Protein AF-A0A835LK70-F1 (afdb_monomer)

Secondary structure (DSSP, 8-state):
-------------------------SHHHHHHHHHHHHHTSSSPPP------STTTSEEE-TTS-EEES---EEE-TTS-EEE----SSSS-TTHHHHHHHHHHGGG-GGGTT-----EETTTTEE--------HHHHHHHHHHTTS---

Organism: NCBI:txid261450

Sequence (150 aa):
CISLVALKIRTSPENDDISSGKHSGHSFPLCSKLLQALKNRRERFHIQTLFVDLGHNTGIDSDGYSYPIIHGLVKTCTRTISPTNFDRTSRCPNEIVKRIRVTVSSGDSTWNGKLLKTYDTKNDQFQIAARSWTSRWKYIVFSLQQLSDS

Structure (mmCIF, N/CA/C/O backbone):
data_AF-A0A835LK70-F1
#
_entry.id   AF-A0A835LK70-F1
#
loop_
_atom_site.group_PDB
_atom_site.id
_atom_site.type_symbol
_atom_site.label_atom_id
_atom_site.label_alt_id
_atom_site.label_comp_id
_atom_site.label_asym_id
_atom_site.label_entity_id
_atom_site.label_seq_id
_atom_site.pdbx_PDB_ins_code
_atom_site.Cartn_x
_atom_site.Cartn_y
_atom_site.Cartn_z
_atom_site.occupancy
_atom_site.B_iso_or_equiv
_atom_site.auth_seq_id
_atom_site.auth_comp_id
_atom_site.auth_asym_id
_atom_site.auth_atom_id
_atom_site.pdbx_PDB_model_num
ATOM 1 N N . CYS A 1 1 ? -13.648 -10.964 8.046 1.00 24.94 1 CYS A N 1
ATOM 2 C CA . CYS A 1 1 ? -12.373 -11.713 8.048 1.00 24.94 1 CYS A CA 1
ATOM 3 C C . CYS A 1 1 ? -11.263 -10.845 7.471 1.00 24.94 1 CYS A C 1
ATOM 5 O O . CYS A 1 1 ? -11.213 -10.670 6.263 1.00 24.94 1 CYS A O 1
ATOM 7 N N . ILE A 1 2 ? -10.416 -10.256 8.318 1.00 23.61 2 ILE A N 1
ATOM 8 C CA . ILE A 1 2 ? -9.232 -9.515 7.867 1.00 23.61 2 ILE A CA 1
ATOM 9 C C . ILE A 1 2 ? -8.067 -10.495 7.964 1.00 23.61 2 ILE A C 1
ATOM 11 O O . ILE A 1 2 ? -7.636 -10.840 9.058 1.00 23.61 2 ILE A O 1
ATOM 15 N N . SER A 1 3 ? -7.607 -10.997 6.824 1.00 25.22 3 SER A N 1
ATOM 16 C CA . SER A 1 3 ? -6.372 -11.773 6.738 1.00 25.22 3 SER A CA 1
ATOM 17 C C . SER A 1 3 ? -5.454 -11.011 5.803 1.00 25.22 3 SER A C 1
ATOM 19 O O . SER A 1 3 ? -5.606 -11.095 4.588 1.00 25.22 3 SER A O 1
ATOM 21 N N . LEU A 1 4 ? -4.555 -10.220 6.380 1.00 30.14 4 LEU A N 1
ATOM 22 C CA . LEU A 1 4 ? -3.489 -9.553 5.650 1.00 30.14 4 LEU A CA 1
ATOM 23 C C . LEU A 1 4 ? -2.162 -9.887 6.323 1.00 30.14 4 LEU A C 1
ATOM 25 O O . LEU A 1 4 ? -2.073 -9.939 7.547 1.00 30.14 4 LEU A O 1
ATOM 29 N N . VAL A 1 5 ? -1.168 -10.065 5.458 1.00 30.20 5 VAL A N 1
ATOM 30 C CA . VAL A 1 5 ? 0.227 -10.446 5.686 1.00 30.20 5 VAL A CA 1
ATOM 31 C C . VAL A 1 5 ? 0.459 -11.945 5.855 1.00 30.20 5 VAL A C 1
ATOM 33 O O . VAL A 1 5 ? 0.190 -12.561 6.883 1.00 30.20 5 VAL A O 1
ATOM 36 N N . ALA A 1 6 ? 1.041 -12.507 4.802 1.00 34.47 6 ALA A N 1
ATOM 37 C CA . ALA A 1 6 ? 1.786 -13.739 4.861 1.00 34.47 6 ALA A CA 1
ATOM 38 C C . ALA A 1 6 ? 3.303 -13.397 4.735 1.00 34.47 6 ALA A C 1
ATOM 40 O O . ALA A 1 6 ? 3.687 -12.490 4.002 1.00 34.47 6 ALA A O 1
ATOM 41 N N . LEU A 1 7 ? 4.113 -14.110 5.516 1.00 32.59 7 LEU A N 1
ATOM 42 C CA . LEU A 1 7 ? 5.549 -14.154 5.839 1.00 32.59 7 LEU A CA 1
ATOM 43 C C . LEU A 1 7 ? 6.014 -15.576 6.333 1.00 32.59 7 LEU A C 1
ATOM 45 O O . LEU A 1 7 ? 6.043 -15.804 7.531 1.00 32.59 7 LEU A O 1
ATOM 49 N N . LYS A 1 8 ? 6.391 -16.572 5.510 1.00 35.59 8 LYS A N 1
ATOM 50 C CA . LYS A 1 8 ? 6.968 -17.864 5.985 1.00 35.59 8 LYS A CA 1
ATOM 51 C C . LYS A 1 8 ? 8.508 -17.899 5.927 1.00 35.59 8 LYS A C 1
ATOM 53 O O . LYS A 1 8 ? 9.063 -17.585 4.885 1.00 35.59 8 LYS A O 1
ATOM 58 N N . ILE A 1 9 ? 9.164 -18.361 7.002 1.00 30.62 9 ILE A N 1
ATOM 59 C CA . ILE A 1 9 ? 10.628 -18.558 7.134 1.00 30.62 9 ILE A CA 1
ATOM 60 C C . ILE A 1 9 ? 10.979 -20.057 7.107 1.00 30.62 9 ILE A C 1
ATOM 62 O O . ILE A 1 9 ? 10.267 -20.870 7.705 1.00 30.62 9 ILE A O 1
ATOM 66 N N . ARG A 1 10 ? 12.113 -20.410 6.485 1.00 27.58 10 ARG A N 1
ATOM 67 C CA . ARG A 1 10 ? 12.883 -21.636 6.759 1.00 27.58 10 ARG A CA 1
ATOM 68 C C . ARG A 1 10 ? 14.332 -21.237 7.048 1.00 27.58 10 ARG A C 1
ATOM 70 O O . ARG A 1 10 ? 14.930 -20.524 6.257 1.00 27.58 10 ARG A O 1
ATOM 77 N N . THR A 1 11 ? 14.865 -21.681 8.179 1.00 38.25 11 THR A N 1
ATOM 78 C CA . THR A 1 11 ? 16.272 -21.520 8.567 1.00 38.25 11 THR A CA 1
ATOM 79 C C . THR A 1 11 ? 17.081 -22.759 8.183 1.00 38.25 11 THR A C 1
ATOM 81 O O . THR A 1 11 ? 16.675 -23.874 8.515 1.00 38.25 11 THR A O 1
ATOM 84 N N . SER A 1 12 ? 18.240 -22.566 7.555 1.00 25.84 12 SER A N 1
ATOM 85 C CA . SER A 1 12 ? 19.416 -23.451 7.638 1.00 25.84 12 SER A CA 1
ATOM 86 C C . SER A 1 12 ? 20.668 -22.701 7.165 1.00 25.84 12 SER A C 1
ATOM 88 O O . SER A 1 12 ? 20.505 -21.660 6.531 1.00 25.84 12 SER A O 1
ATOM 90 N N . PRO A 1 13 ? 21.875 -23.126 7.576 1.00 47.34 13 PRO A N 1
ATOM 91 C CA . PRO A 1 13 ? 22.824 -22.214 8.186 1.00 47.34 13 PRO A CA 1
ATOM 92 C C . PRO A 1 13 ? 23.976 -21.799 7.269 1.00 47.34 13 PRO A C 1
ATOM 94 O O . PRO A 1 13 ? 24.321 -22.491 6.319 1.00 47.34 13 PRO A O 1
ATOM 97 N N . GLU A 1 14 ? 24.589 -20.707 7.722 1.00 36.66 14 GLU A N 1
ATOM 98 C CA . GLU A 1 14 ? 25.998 -20.336 7.594 1.00 36.66 14 GLU A CA 1
ATOM 99 C C . GLU A 1 14 ? 26.507 -19.573 6.362 1.00 36.66 14 GLU A C 1
ATOM 101 O O . GLU A 1 14 ? 26.457 -20.027 5.226 1.00 36.66 14 GLU A O 1
ATOM 106 N N . ASN A 1 15 ? 27.125 -18.444 6.737 1.00 36.50 15 ASN A N 1
ATOM 107 C CA . ASN A 1 15 ? 28.257 -17.749 6.137 1.00 36.50 15 ASN A CA 1
A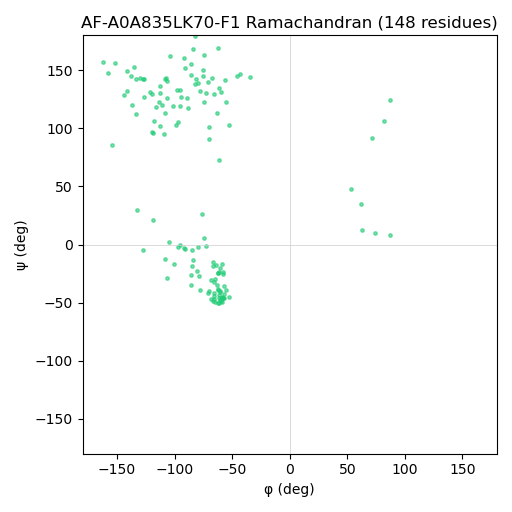TOM 108 C C . ASN A 1 15 ? 28.014 -17.033 4.813 1.00 36.50 15 ASN A C 1
ATOM 110 O O . ASN A 1 15 ? 28.294 -17.574 3.757 1.00 36.50 15 ASN A O 1
ATOM 114 N N . ASP A 1 16 ? 27.649 -15.754 4.925 1.00 31.97 16 ASP A N 1
ATOM 115 C CA . ASP A 1 16 ? 28.230 -14.739 4.053 1.00 31.97 16 ASP A CA 1
ATOM 116 C C . ASP A 1 16 ? 28.571 -13.485 4.862 1.00 31.97 16 ASP A C 1
ATOM 118 O O . ASP A 1 16 ? 27.745 -12.866 5.539 1.00 31.97 16 ASP A O 1
ATOM 122 N N . ASP A 1 17 ? 29.860 -13.187 4.812 1.00 43.06 17 ASP A N 1
ATOM 123 C CA . ASP A 1 17 ? 30.551 -12.017 5.316 1.00 43.06 17 ASP A CA 1
ATOM 124 C C . ASP A 1 17 ? 30.032 -10.786 4.553 1.00 43.06 17 ASP A C 1
ATOM 126 O O . ASP A 1 17 ? 30.216 -10.680 3.340 1.00 43.06 17 ASP A O 1
ATOM 130 N N . ILE A 1 18 ? 29.323 -9.862 5.214 1.00 35.50 18 ILE A N 1
ATOM 131 C CA . ILE A 1 18 ? 28.817 -8.652 4.548 1.00 35.50 18 ILE A CA 1
ATOM 132 C C . ILE A 1 18 ? 29.410 -7.418 5.207 1.00 35.50 18 ILE A C 1
ATOM 134 O O . ILE A 1 18 ? 28.934 -6.887 6.213 1.00 35.50 18 ILE A O 1
ATOM 138 N N . SER A 1 19 ? 30.480 -6.978 4.547 1.00 31.69 19 SER A N 1
ATOM 139 C CA . SER A 1 19 ? 31.015 -5.626 4.550 1.00 31.69 19 SER A CA 1
ATOM 140 C C . SER A 1 19 ? 29.926 -4.552 4.651 1.00 31.69 19 SER A C 1
ATOM 142 O O . SER A 1 19 ? 28.829 -4.657 4.103 1.00 31.69 19 SER A O 1
ATOM 144 N N . SER A 1 20 ? 30.262 -3.483 5.361 1.00 35.47 20 SER A N 1
ATOM 145 C CA . SER A 1 20 ? 29.459 -2.292 5.622 1.00 35.47 20 SER A CA 1
ATOM 146 C C . SER A 1 20 ? 29.085 -1.514 4.346 1.00 35.47 20 SER A C 1
ATOM 148 O O . SER A 1 20 ? 29.570 -0.414 4.091 1.00 35.47 20 SER A O 1
ATOM 150 N N . GLY A 1 21 ? 28.169 -2.055 3.543 1.00 30.48 21 GLY A N 1
ATOM 151 C CA . GLY A 1 21 ? 27.524 -1.371 2.425 1.00 30.48 21 GLY A CA 1
ATOM 152 C C . GLY A 1 21 ? 26.194 -0.752 2.855 1.00 30.48 21 GLY A C 1
ATOM 153 O O . GLY A 1 21 ? 25.330 -1.426 3.409 1.00 30.48 21 GLY A O 1
ATOM 154 N N . LYS A 1 22 ? 25.997 0.548 2.613 1.00 40.81 22 LYS A N 1
ATOM 155 C CA . LYS A 1 22 ? 24.719 1.251 2.825 1.00 40.81 22 LYS A CA 1
ATOM 156 C C . LYS A 1 22 ? 23.573 0.524 2.098 1.00 40.81 22 LYS A C 1
ATOM 158 O O . LYS A 1 22 ? 23.403 0.697 0.897 1.00 40.81 22 LYS A O 1
ATOM 163 N N . HIS A 1 23 ? 22.741 -0.223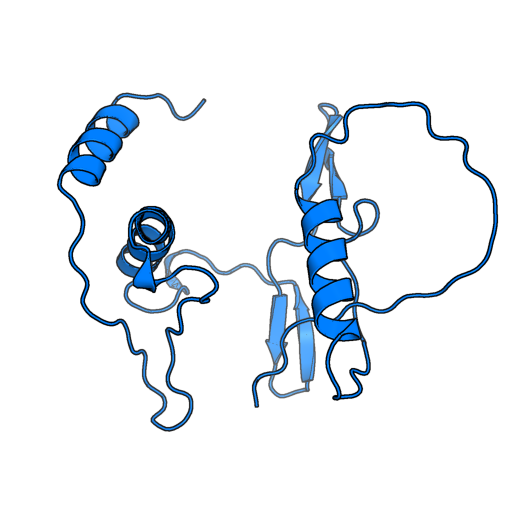 2.822 1.00 41.75 23 HIS A N 1
ATOM 164 C CA . HIS A 1 23 ? 21.487 -0.764 2.290 1.00 41.75 23 HIS A CA 1
ATOM 165 C C . HIS A 1 23 ? 20.482 0.383 2.066 1.00 41.75 23 HIS A C 1
ATOM 167 O O . HIS A 1 23 ? 19.716 0.738 2.960 1.00 41.75 23 HIS A O 1
ATOM 173 N N . SER A 1 24 ? 20.470 0.979 0.873 1.00 57.97 24 SER A N 1
ATOM 174 C CA . SER A 1 24 ? 19.558 2.061 0.457 1.00 57.97 24 SER A CA 1
ATOM 175 C C . SER A 1 24 ? 18.126 1.591 0.129 1.00 57.97 24 SER A C 1
ATOM 177 O O . SER A 1 24 ? 17.419 2.229 -0.646 1.00 57.97 24 SER A O 1
ATOM 179 N N . GLY A 1 25 ? 17.665 0.478 0.714 1.00 68.00 25 GLY A N 1
ATOM 180 C CA . GLY A 1 25 ? 16.362 -0.128 0.419 1.00 68.00 25 GLY A CA 1
ATOM 181 C C . GLY A 1 25 ? 15.380 -0.062 1.591 1.00 68.00 25 GLY A C 1
ATOM 182 O O . GLY A 1 25 ? 15.723 -0.385 2.726 1.00 68.00 25 GLY A O 1
ATOM 183 N N . HIS A 1 26 ? 14.119 0.291 1.324 1.00 78.88 26 HIS A N 1
ATOM 184 C CA . HIS A 1 26 ? 13.059 0.312 2.344 1.00 78.88 26 HIS A CA 1
ATOM 185 C C . HIS A 1 26 ? 12.372 -1.050 2.561 1.00 78.88 26 HIS A C 1
ATOM 187 O O . HIS A 1 26 ? 11.757 -1.259 3.610 1.00 78.88 26 HIS A O 1
ATOM 193 N N . SER A 1 27 ? 12.497 -1.987 1.612 1.00 79.25 27 SER A N 1
ATOM 194 C CA . SER A 1 27 ? 11.788 -3.277 1.625 1.00 79.25 27 SER A CA 1
ATOM 195 C C . SER A 1 27 ? 12.203 -4.180 2.790 1.00 79.25 27 SER A C 1
ATOM 197 O O . SER A 1 27 ? 11.343 -4.655 3.533 1.00 79.25 27 SER A O 1
ATOM 199 N N . PHE A 1 28 ? 13.508 -4.373 3.010 1.00 81.62 28 PHE A N 1
ATOM 200 C CA . PHE A 1 28 ? 14.010 -5.228 4.092 1.00 81.62 28 PHE A CA 1
ATOM 201 C C . PHE A 1 28 ? 13.704 -4.662 5.494 1.00 81.62 28 PHE A C 1
ATOM 203 O O . PHE A 1 28 ? 13.116 -5.387 6.303 1.00 81.62 28 PHE A O 1
ATOM 210 N N . PRO A 1 29 ? 13.970 -3.369 5.797 1.00 84.56 29 PRO A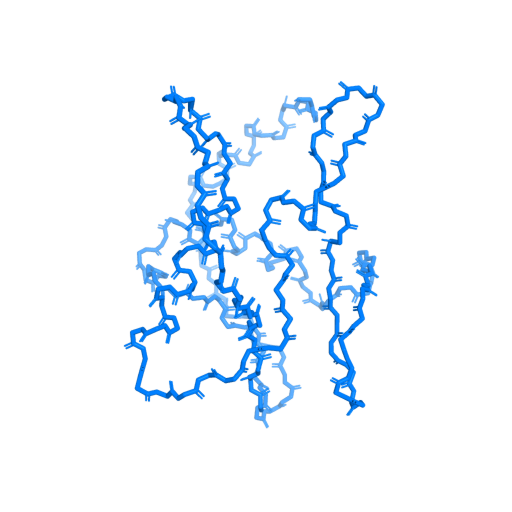 N 1
ATOM 211 C CA . PRO A 1 29 ? 13.567 -2.773 7.073 1.00 84.56 29 PRO A CA 1
ATOM 212 C C . PRO A 1 29 ? 12.058 -2.862 7.338 1.00 84.56 29 PRO A C 1
ATOM 214 O O . PRO A 1 29 ? 11.644 -3.057 8.482 1.00 84.56 29 PRO A O 1
ATOM 217 N N . LEU A 1 30 ? 11.224 -2.736 6.299 1.00 83.56 30 LEU A N 1
ATOM 218 C CA . LEU A 1 30 ? 9.775 -2.890 6.420 1.00 83.56 30 LEU A CA 1
ATOM 219 C C . LEU A 1 30 ? 9.381 -4.344 6.721 1.00 83.56 30 LEU A C 1
ATOM 221 O O . LEU A 1 30 ? 8.601 -4.580 7.643 1.00 83.56 30 LEU A O 1
ATOM 225 N N . CYS A 1 31 ? 9.945 -5.311 5.991 1.00 83.00 31 CYS A N 1
ATOM 226 C CA . CYS A 1 31 ? 9.718 -6.743 6.205 1.00 83.00 31 CYS A CA 1
ATOM 227 C C . CYS A 1 31 ? 10.093 -7.165 7.635 1.00 83.00 31 CYS A C 1
ATOM 229 O O . CYS A 1 31 ? 9.299 -7.800 8.332 1.00 83.00 31 CYS A O 1
ATOM 231 N N . SER A 1 32 ? 11.259 -6.721 8.110 1.00 84.62 32 SER A N 1
ATOM 232 C CA . SER A 1 32 ? 11.738 -6.980 9.471 1.00 84.62 32 SER A CA 1
ATOM 233 C C . SER A 1 32 ? 10.784 -6.418 10.535 1.00 84.62 32 SER A C 1
ATOM 235 O O . SER A 1 32 ? 10.369 -7.140 11.444 1.00 84.62 32 SER A O 1
ATOM 237 N N . LYS A 1 33 ? 10.324 -5.166 10.378 1.00 87.75 33 LYS A N 1
ATOM 238 C CA . LYS A 1 33 ? 9.331 -4.558 11.285 1.00 87.75 33 LYS A CA 1
ATOM 239 C C . LYS A 1 33 ? 7.994 -5.304 11.283 1.00 87.75 33 LYS A C 1
ATOM 241 O O . LYS A 1 33 ? 7.383 -5.449 12.341 1.00 87.75 33 LYS A O 1
ATOM 246 N N . LEU A 1 34 ? 7.538 -5.796 10.128 1.00 87.12 34 LEU A N 1
ATOM 247 C CA . LEU A 1 34 ? 6.312 -6.597 10.027 1.00 87.12 34 LEU A CA 1
ATOM 248 C C . LEU A 1 34 ? 6.452 -7.936 10.762 1.00 87.12 34 LEU A C 1
ATOM 250 O O . LEU A 1 34 ? 5.578 -8.288 11.555 1.00 87.12 34 LEU A O 1
ATOM 254 N N . LEU A 1 35 ? 7.560 -8.651 10.552 1.00 85.38 35 LEU A N 1
ATOM 255 C CA . LEU A 1 35 ? 7.861 -9.902 11.255 1.00 85.38 35 LEU A CA 1
ATOM 256 C C . LEU A 1 35 ? 7.922 -9.696 12.766 1.00 85.38 35 LEU A C 1
ATOM 258 O O . LEU A 1 35 ? 7.316 -10.458 13.518 1.00 85.38 35 LEU A O 1
ATOM 262 N N . GLN A 1 36 ? 8.608 -8.644 13.211 1.00 89.19 36 GLN A N 1
ATOM 263 C CA . GLN A 1 36 ? 8.704 -8.300 14.625 1.00 89.19 36 GLN A CA 1
ATOM 264 C C . GLN A 1 36 ? 7.324 -7.988 15.220 1.00 89.19 36 GLN A C 1
ATOM 266 O O . GLN A 1 36 ? 6.987 -8.483 16.296 1.00 89.19 36 GLN A O 1
ATOM 271 N N . ALA A 1 37 ? 6.493 -7.224 14.505 1.00 89.25 37 ALA A N 1
ATOM 272 C CA . ALA A 1 37 ? 5.138 -6.910 14.941 1.00 89.25 37 ALA A CA 1
ATOM 273 C C . ALA A 1 37 ? 4.254 -8.162 15.061 1.00 89.25 37 ALA A C 1
ATOM 275 O O . ALA A 1 37 ? 3.488 -8.258 16.016 1.00 89.25 37 ALA A O 1
ATOM 276 N N . LEU A 1 38 ? 4.367 -9.124 14.136 1.00 87.25 38 LEU A N 1
ATOM 277 C CA . LEU A 1 38 ? 3.647 -10.402 14.218 1.00 87.25 38 LEU A CA 1
ATOM 278 C C . LEU A 1 38 ? 4.176 -11.294 15.345 1.00 87.25 38 LEU A C 1
ATOM 280 O O . LEU A 1 38 ? 3.387 -11.919 16.046 1.00 87.25 38 LEU A O 1
ATOM 284 N N . LYS A 1 39 ? 5.495 -11.334 15.552 1.00 86.88 39 LYS A N 1
ATOM 285 C CA . LYS A 1 39 ? 6.131 -12.126 16.615 1.00 86.88 39 LYS A CA 1
ATOM 286 C C . LYS A 1 39 ? 5.725 -11.660 18.016 1.00 86.88 39 LYS A C 1
ATOM 288 O O . LYS A 1 39 ? 5.591 -12.481 18.913 1.00 86.88 39 LYS A O 1
ATOM 293 N N . ASN A 1 40 ? 5.519 -10.356 18.201 1.00 91.62 40 ASN A N 1
ATOM 294 C CA . ASN A 1 40 ? 5.184 -9.760 19.499 1.00 91.62 40 ASN A CA 1
ATOM 295 C C . ASN A 1 40 ? 3.702 -9.913 19.893 1.00 91.62 40 ASN A C 1
ATOM 297 O O . ASN A 1 40 ? 3.286 -9.447 20.955 1.00 91.62 40 ASN A O 1
ATOM 301 N N . ARG A 1 41 ? 2.880 -10.518 19.035 1.00 87.88 41 ARG A N 1
ATOM 302 C CA . ARG A 1 41 ? 1.456 -10.758 19.282 1.00 87.88 41 ARG A CA 1
ATOM 303 C C . ARG A 1 41 ? 1.250 -12.065 20.051 1.00 87.88 41 ARG A C 1
ATOM 305 O O . ARG A 1 41 ? 2.080 -12.966 20.005 1.00 87.88 41 ARG A O 1
ATOM 312 N N . ARG A 1 42 ? 0.132 -12.164 20.778 1.00 91.50 42 ARG A N 1
ATOM 313 C CA . ARG A 1 42 ? -0.219 -13.381 21.538 1.00 91.50 42 ARG A CA 1
ATOM 314 C C . ARG A 1 42 ? -0.800 -14.459 20.625 1.00 91.50 42 ARG A C 1
ATOM 316 O O . ARG A 1 42 ? -0.723 -15.648 20.922 1.00 91.50 42 ARG A O 1
ATOM 323 N N . GLU A 1 43 ? -1.408 -14.029 19.530 1.00 92.44 43 GLU A N 1
ATOM 324 C CA . GLU A 1 43 ? -1.995 -14.873 18.509 1.00 92.44 43 GLU A CA 1
ATOM 325 C C . GLU A 1 43 ? -0.914 -15.658 17.756 1.00 92.44 43 GLU A C 1
ATOM 327 O O . GLU A 1 43 ? 0.172 -15.156 17.469 1.00 92.44 43 GLU A O 1
ATOM 332 N N . ARG A 1 44 ? -1.230 -16.903 17.389 1.00 85.62 44 ARG A N 1
ATOM 333 C CA . ARG A 1 44 ? -0.363 -17.707 16.527 1.00 85.62 44 ARG A CA 1
ATOM 334 C C . ARG A 1 44 ? -0.717 -17.448 15.072 1.00 85.62 44 ARG A C 1
ATOM 336 O O . ARG A 1 44 ? -1.818 -17.768 14.628 1.00 85.62 44 ARG A O 1
ATOM 343 N N . PHE A 1 45 ? 0.237 -16.913 14.324 1.00 83.19 45 PHE A N 1
ATOM 344 C CA . PHE A 1 45 ? 0.096 -16.706 12.888 1.00 83.19 45 PHE A CA 1
ATOM 345 C C . PHE A 1 45 ? 0.708 -17.891 12.151 1.00 83.19 45 PHE A C 1
ATOM 347 O O . PHE A 1 45 ? 1.899 -18.165 12.284 1.00 83.19 45 PHE A O 1
ATOM 354 N N . HIS A 1 46 ? -0.103 -18.601 11.364 1.00 78.19 46 HIS A N 1
ATOM 355 C CA . HIS A 1 46 ? 0.430 -19.540 10.388 1.00 78.19 46 HIS A CA 1
ATOM 356 C C . HIS A 1 46 ? 0.666 -18.807 9.086 1.00 78.19 46 HIS A C 1
ATOM 358 O O . HIS A 1 46 ? -0.247 -18.185 8.537 1.00 78.19 46 HIS A O 1
ATOM 364 N N . ILE A 1 47 ? 1.887 -18.915 8.586 1.00 73.50 47 ILE A N 1
ATOM 365 C CA . ILE A 1 47 ? 2.315 -18.042 7.531 1.00 73.50 47 ILE A CA 1
ATOM 366 C C . ILE A 1 47 ? 2.566 -18.789 6.225 1.00 73.50 47 ILE A C 1
ATOM 368 O O . ILE A 1 47 ? 3.321 -19.754 6.198 1.00 73.50 47 ILE A O 1
ATOM 372 N N . GLN A 1 48 ? 1.862 -18.375 5.162 1.00 71.88 48 GLN A N 1
ATOM 373 C CA . GLN A 1 48 ? 1.657 -19.182 3.948 1.00 71.88 48 GLN A CA 1
ATOM 374 C C . GLN A 1 48 ? 2.458 -18.723 2.714 1.00 71.88 48 GLN A C 1
ATOM 376 O O . GLN A 1 48 ? 2.811 -19.555 1.887 1.00 71.88 48 GLN A O 1
ATOM 381 N N . THR A 1 49 ? 2.785 -17.436 2.588 1.00 68.62 49 THR A N 1
ATOM 382 C CA . THR A 1 49 ? 3.419 -16.827 1.400 1.00 68.62 49 THR A CA 1
ATOM 383 C C . THR A 1 49 ? 4.384 -15.741 1.861 1.00 68.62 49 THR A C 1
ATOM 385 O O . THR A 1 49 ? 3.951 -14.903 2.625 1.00 68.62 49 THR A O 1
ATOM 388 N N . LEU A 1 50 ? 5.651 -15.710 1.438 1.00 69.00 50 LEU A N 1
ATOM 389 C CA . LEU A 1 50 ? 6.575 -14.589 1.691 1.00 69.00 50 LEU A CA 1
ATOM 390 C C . LEU A 1 50 ? 7.294 -14.235 0.400 1.00 69.00 50 LEU A C 1
ATOM 392 O O . LEU A 1 50 ? 8.090 -15.021 -0.089 1.00 69.00 50 LEU A O 1
ATOM 396 N N . PHE A 1 51 ? 7.003 -13.054 -0.127 1.00 69.62 51 PHE A N 1
ATOM 397 C CA . PHE A 1 51 ? 7.549 -12.569 -1.396 1.00 69.62 51 PHE A CA 1
ATOM 398 C C . PHE A 1 51 ? 8.074 -11.132 -1.252 1.00 69.62 51 PHE A C 1
ATOM 400 O O . PHE A 1 51 ? 7.989 -10.328 -2.164 1.00 69.62 51 PHE A O 1
ATOM 407 N N . VAL A 1 52 ? 8.529 -10.763 -0.051 1.00 64.38 52 VAL A N 1
ATOM 408 C CA . VAL A 1 52 ? 8.980 -9.393 0.272 1.00 64.38 52 VAL A CA 1
ATOM 409 C C . VAL A 1 52 ? 10.501 -9.329 0.448 1.00 64.38 52 VAL A C 1
ATOM 411 O O . VAL A 1 52 ? 11.067 -8.240 0.481 1.00 64.38 52 VAL A O 1
ATOM 414 N N . ASP A 1 53 ? 11.168 -10.482 0.547 1.00 58.28 53 ASP A N 1
ATOM 415 C CA . ASP A 1 53 ? 12.627 -10.534 0.595 1.00 58.28 53 ASP A CA 1
ATOM 416 C C . ASP A 1 53 ? 13.220 -10.187 -0.777 1.00 58.28 53 ASP A C 1
ATOM 418 O O . ASP A 1 53 ? 12.686 -10.589 -1.816 1.00 58.28 53 ASP A O 1
ATOM 422 N N . LEU A 1 54 ? 14.306 -9.415 -0.755 1.00 62.22 54 LEU A N 1
ATOM 423 C CA . LEU A 1 54 ? 14.881 -8.693 -1.890 1.00 62.22 54 LEU A CA 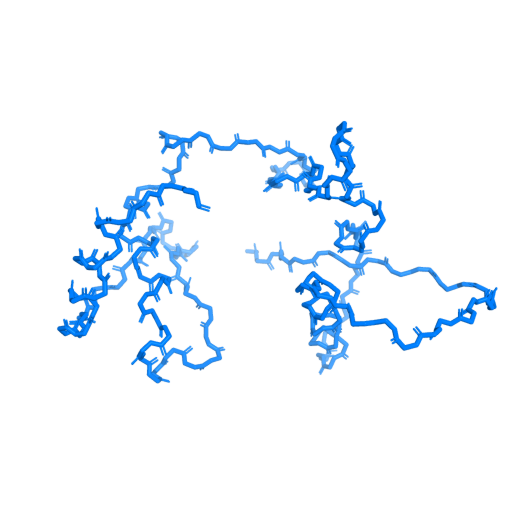1
ATOM 424 C C . LEU A 1 54 ? 15.287 -9.605 -3.053 1.00 62.22 54 LEU A C 1
ATOM 426 O O . LEU A 1 54 ? 15.450 -9.096 -4.148 1.00 62.22 54 LEU A O 1
ATOM 430 N N . GLY A 1 55 ? 15.422 -10.919 -2.870 1.00 66.12 55 GLY A N 1
ATOM 431 C CA . GLY A 1 55 ? 15.692 -11.844 -3.977 1.00 66.12 55 GLY A CA 1
ATOM 432 C C . GLY A 1 55 ? 14.443 -12.336 -4.716 1.00 66.12 55 GLY A C 1
ATOM 433 O O . GLY A 1 55 ? 14.473 -12.535 -5.923 1.00 66.12 55 GLY A O 1
ATOM 434 N N . HIS A 1 56 ? 13.323 -12.540 -4.018 1.00 75.44 56 HIS A N 1
ATOM 435 C CA . HIS A 1 56 ? 12.184 -13.277 -4.586 1.00 75.44 56 HIS A CA 1
ATOM 436 C C . HIS A 1 56 ? 11.230 -12.411 -5.405 1.00 75.44 56 HIS A C 1
ATOM 438 O O . HIS A 1 56 ? 10.546 -12.924 -6.286 1.00 75.44 56 HIS A O 1
ATOM 444 N N . ASN A 1 57 ? 11.174 -11.111 -5.119 1.00 82.31 57 ASN A N 1
ATOM 445 C CA . ASN A 1 57 ? 10.308 -10.169 -5.823 1.00 82.31 57 ASN A CA 1
ATOM 446 C C . ASN A 1 57 ? 11.086 -9.061 -6.525 1.00 82.31 57 ASN A C 1
ATOM 448 O O . ASN A 1 57 ? 10.504 -8.020 -6.796 1.00 82.31 57 ASN A O 1
ATOM 452 N N . THR A 1 58 ? 12.371 -9.261 -6.805 1.00 84.00 58 THR A N 1
ATOM 453 C CA . THR A 1 58 ? 13.202 -8.261 -7.480 1.00 84.00 58 THR A CA 1
ATOM 454 C C . THR A 1 58 ? 13.667 -8.804 -8.816 1.00 84.00 58 THR A C 1
ATOM 456 O O . THR A 1 58 ? 14.366 -9.811 -8.874 1.00 84.00 58 THR A O 1
ATOM 459 N N . GLY A 1 59 ? 13.261 -8.132 -9.886 1.00 85.44 59 GLY A N 1
ATOM 460 C CA . GLY A 1 59 ? 13.857 -8.263 -11.203 1.00 85.44 59 GLY A CA 1
ATOM 461 C C . GLY A 1 59 ? 14.959 -7.224 -11.374 1.00 85.44 59 GLY A C 1
ATOM 462 O O . GLY A 1 59 ? 15.003 -6.227 -10.652 1.00 85.44 59 GLY A O 1
ATOM 463 N N . ILE A 1 60 ? 15.843 -7.471 -12.333 1.00 88.50 60 ILE A N 1
ATOM 464 C CA . ILE A 1 60 ? 16.861 -6.521 -12.781 1.00 88.50 60 ILE A CA 1
ATOM 465 C C . ILE A 1 60 ? 16.578 -6.261 -14.259 1.00 88.50 60 ILE A C 1
ATOM 467 O O . ILE A 1 60 ? 16.330 -7.212 -15.005 1.00 88.50 60 ILE A O 1
ATOM 471 N N . ASP A 1 61 ? 16.498 -4.994 -14.658 1.00 89.38 61 ASP A N 1
ATOM 472 C CA . ASP A 1 61 ? 16.291 -4.626 -16.060 1.00 89.38 61 ASP A CA 1
ATOM 473 C C . ASP A 1 61 ? 17.606 -4.649 -16.860 1.00 89.38 61 ASP A C 1
ATOM 475 O O . ASP A 1 61 ? 18.672 -4.984 -16.339 1.00 89.38 61 ASP A O 1
ATOM 479 N N . SER A 1 62 ? 17.531 -4.337 -18.155 1.00 93.19 62 SER A N 1
ATOM 480 C CA . SER A 1 62 ? 18.701 -4.298 -19.042 1.00 93.19 62 SER A CA 1
ATOM 481 C C . SER A 1 62 ? 19.755 -3.273 -18.624 1.00 93.19 62 SER A C 1
ATOM 483 O O . SER A 1 62 ? 20.924 -3.441 -18.965 1.00 93.19 62 SER A O 1
ATOM 485 N N . ASP A 1 63 ? 19.349 -2.244 -17.881 1.00 91.50 63 ASP A N 1
ATOM 486 C CA . ASP A 1 63 ? 20.202 -1.144 -17.436 1.00 91.50 63 ASP A CA 1
ATOM 487 C C . ASP A 1 63 ? 20.758 -1.389 -16.019 1.00 91.50 63 ASP A C 1
ATOM 489 O O . ASP A 1 63 ? 21.532 -0.588 -15.491 1.00 91.50 63 ASP A O 1
ATOM 493 N N . GLY A 1 64 ? 20.405 -2.522 -15.401 1.00 87.38 64 GLY A N 1
ATOM 494 C CA . GLY A 1 64 ? 20.870 -2.927 -14.079 1.00 87.38 64 GLY A CA 1
ATOM 495 C C . GLY A 1 64 ? 20.032 -2.390 -12.915 1.00 87.38 64 GLY A C 1
ATOM 496 O O . GLY A 1 64 ? 20.424 -2.572 -11.759 1.00 87.38 64 GLY A O 1
ATOM 497 N N . TYR A 1 65 ? 18.884 -1.753 -13.167 1.00 84.50 65 TYR A N 1
ATOM 498 C CA . TYR A 1 65 ? 18.009 -1.256 -12.108 1.00 84.50 65 TYR A CA 1
ATOM 499 C C . TYR A 1 65 ? 17.112 -2.360 -11.553 1.00 84.50 65 TYR A C 1
ATOM 501 O O . TYR A 1 65 ? 16.523 -3.170 -12.272 1.00 84.50 65 TYR A O 1
ATOM 509 N N . SER A 1 66 ? 16.973 -2.364 -10.227 1.00 84.50 66 SER A N 1
ATOM 510 C CA . SER A 1 66 ? 16.078 -3.275 -9.520 1.00 84.50 66 SER A CA 1
ATOM 511 C C . SER A 1 66 ? 14.624 -2.810 -9.615 1.00 84.50 66 SER A C 1
ATOM 513 O O . SER A 1 66 ? 14.326 -1.665 -9.264 1.00 84.50 66 SER A O 1
ATOM 515 N N . TYR A 1 67 ? 13.702 -3.707 -9.959 1.00 82.38 67 TYR A N 1
ATOM 516 C CA . TYR A 1 67 ? 12.263 -3.432 -9.968 1.00 82.38 67 TYR A CA 1
ATOM 517 C C . TYR A 1 67 ? 11.466 -4.578 -9.327 1.00 82.38 67 TYR A C 1
ATOM 519 O O . TYR A 1 67 ? 11.917 -5.724 -9.332 1.00 82.38 67 TYR A O 1
ATOM 527 N N . PRO A 1 68 ? 10.278 -4.312 -8.754 1.00 84.88 68 PRO A N 1
ATOM 528 C CA . PRO A 1 68 ? 9.460 -5.375 -8.189 1.00 84.88 68 PRO A CA 1
ATOM 529 C C . PRO A 1 68 ? 8.813 -6.238 -9.285 1.00 84.88 68 PRO A C 1
ATOM 531 O O . PRO A 1 68 ? 8.174 -5.692 -10.174 1.00 84.88 68 PRO A O 1
ATOM 534 N N . ILE A 1 69 ? 8.914 -7.570 -9.204 1.00 85.75 69 ILE A N 1
ATOM 535 C CA . ILE A 1 69 ? 8.311 -8.502 -10.188 1.00 85.75 69 ILE A CA 1
ATOM 536 C C . ILE A 1 69 ? 6.778 -8.522 -10.057 1.00 85.75 69 ILE A C 1
ATOM 538 O O . ILE A 1 69 ? 6.038 -8.530 -11.039 1.00 85.75 69 ILE A O 1
ATOM 542 N N . ILE A 1 70 ? 6.284 -8.535 -8.819 1.00 84.06 70 ILE A N 1
ATOM 543 C CA . ILE A 1 70 ? 4.866 -8.548 -8.465 1.00 84.06 70 ILE A CA 1
ATOM 544 C C . ILE A 1 70 ? 4.505 -7.202 -7.834 1.00 84.06 70 ILE A C 1
ATOM 546 O O . ILE A 1 70 ? 5.014 -6.835 -6.773 1.00 84.06 70 ILE A O 1
ATOM 550 N N . HIS A 1 71 ? 3.558 -6.503 -8.463 1.00 79.50 71 HIS A N 1
ATOM 551 C CA . HIS A 1 71 ? 3.077 -5.183 -8.033 1.00 79.50 71 HIS A CA 1
ATOM 552 C C . HIS A 1 71 ? 1.746 -5.226 -7.266 1.00 79.50 71 HIS A C 1
ATOM 554 O O . HIS A 1 71 ? 1.383 -4.260 -6.594 1.00 79.50 71 HIS A O 1
ATOM 560 N N . GLY A 1 72 ? 1.000 -6.329 -7.362 1.00 80.56 72 GLY A N 1
ATOM 561 C CA . GLY A 1 72 ? -0.328 -6.460 -6.773 1.00 80.56 72 GLY A CA 1
ATOM 562 C C . GLY A 1 72 ? -0.728 -7.913 -6.562 1.00 80.56 72 GLY A C 1
ATOM 563 O O . GLY A 1 72 ? -0.341 -8.798 -7.322 1.00 80.56 72 GLY A O 1
ATOM 564 N N . LEU A 1 73 ? -1.513 -8.152 -5.512 1.00 83.12 73 LEU A N 1
ATOM 565 C CA . LEU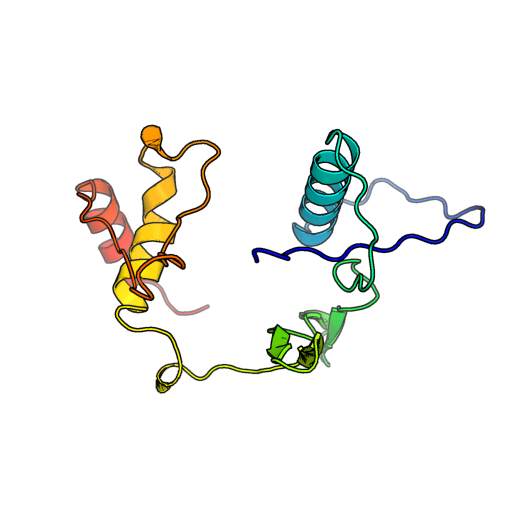 A 1 73 ? -2.050 -9.461 -5.147 1.00 83.12 73 LEU A CA 1
ATOM 566 C C . LEU A 1 73 ? -3.536 -9.321 -4.818 1.00 83.12 73 LEU A C 1
ATOM 568 O O . LEU A 1 73 ? -3.942 -8.357 -4.166 1.00 83.12 73 LEU A O 1
ATOM 572 N N . VAL A 1 74 ? -4.338 -10.307 -5.209 1.00 81.12 74 VAL A N 1
ATOM 573 C CA . VAL A 1 74 ? -5.744 -10.418 -4.804 1.00 81.12 74 VAL A CA 1
ATOM 574 C C . VAL A 1 74 ? -6.014 -11.798 -4.228 1.00 81.12 74 VAL A C 1
ATOM 576 O O . VAL A 1 74 ? -5.464 -12.796 -4.693 1.00 81.12 74 VAL A O 1
ATOM 579 N N . LYS A 1 75 ? -6.859 -11.846 -3.193 1.00 82.38 75 LYS A N 1
ATOM 580 C CA . LYS A 1 75 ? -7.374 -13.091 -2.630 1.00 82.38 75 LYS A CA 1
ATOM 581 C C . LYS A 1 75 ? -8.794 -13.317 -3.129 1.00 82.38 75 LYS A C 1
ATOM 583 O O . LYS A 1 75 ? -9.676 -12.507 -2.853 1.00 82.38 75 LYS A O 1
ATOM 588 N N . THR A 1 76 ? -9.014 -14.419 -3.829 1.00 75.56 76 THR A N 1
ATOM 589 C CA . THR A 1 76 ? -10.330 -14.807 -4.347 1.00 75.56 76 THR A CA 1
ATOM 590 C C . THR A 1 76 ? -11.150 -15.552 -3.286 1.00 75.56 76 THR A C 1
ATOM 592 O O . THR A 1 76 ? -10.633 -15.988 -2.249 1.00 75.56 76 THR A O 1
ATOM 595 N N . CYS A 1 77 ? -12.448 -15.744 -3.544 1.00 79.19 77 CYS A N 1
ATOM 596 C CA . CYS A 1 77 ? -13.335 -16.553 -2.698 1.00 79.19 77 CYS A CA 1
ATOM 597 C C . CYS A 1 77 ? -12.852 -18.009 -2.539 1.00 79.19 77 CYS A C 1
ATOM 599 O O . CYS A 1 77 ? -13.092 -18.625 -1.502 1.00 79.19 77 CYS A O 1
ATOM 601 N N . THR A 1 78 ? -12.074 -18.519 -3.501 1.00 78.94 78 THR A N 1
ATOM 602 C CA . THR A 1 78 ? -11.420 -19.838 -3.454 1.00 78.94 78 THR A CA 1
ATOM 603 C C . THR A 1 78 ? -10.206 -19.885 -2.522 1.00 78.94 78 THR A C 1
ATOM 605 O O . THR A 1 78 ? -9.516 -20.896 -2.456 1.00 78.94 78 THR A O 1
ATOM 608 N N . ARG A 1 79 ? -9.937 -18.804 -1.775 1.00 75.88 79 ARG A N 1
ATOM 609 C CA . ARG A 1 79 ? -8.786 -18.642 -0.869 1.00 75.88 79 ARG A CA 1
ATOM 610 C C . ARG A 1 79 ? -7.426 -18.687 -1.573 1.00 75.88 79 ARG A C 1
ATOM 612 O O . ARG A 1 79 ? -6.407 -18.728 -0.887 1.00 75.88 79 ARG A O 1
ATOM 619 N N . THR A 1 80 ? -7.409 -18.605 -2.898 1.00 80.25 80 THR A N 1
ATOM 620 C CA . THR A 1 80 ? -6.194 -18.513 -3.707 1.00 80.25 80 THR A CA 1
ATOM 621 C C . THR A 1 80 ? -5.698 -17.071 -3.725 1.00 80.25 80 THR A C 1
ATOM 623 O O . THR A 1 80 ? -6.500 -16.136 -3.743 1.00 80.25 80 THR A O 1
ATOM 626 N N . ILE A 1 81 ? -4.377 -16.894 -3.692 1.00 83.00 81 ILE A N 1
ATOM 627 C CA . ILE A 1 81 ? -3.723 -15.597 -3.873 1.00 83.00 81 ILE A CA 1
ATOM 628 C C . ILE A 1 81 ? -3.091 -15.597 -5.261 1.00 83.00 81 ILE A C 1
ATOM 630 O O . ILE A 1 81 ? -2.305 -16.491 -5.568 1.00 83.00 81 ILE A O 1
ATOM 634 N N . SER A 1 82 ? -3.418 -14.597 -6.072 1.00 83.50 82 SER A N 1
ATOM 635 C CA . SER A 1 82 ? -2.912 -14.482 -7.441 1.00 83.50 82 SER A CA 1
ATOM 636 C C . SER A 1 82 ? -2.342 -13.085 -7.699 1.00 83.50 82 SER A C 1
ATOM 638 O O . SER A 1 82 ? -2.902 -12.104 -7.189 1.00 83.50 82 SER A O 1
ATOM 640 N N . PRO A 1 83 ? -1.247 -12.973 -8.479 1.00 85.00 83 PRO A N 1
ATOM 641 C CA . PRO A 1 83 ? -0.782 -11.697 -9.007 1.00 85.00 83 PRO A CA 1
ATOM 642 C C . PRO A 1 83 ? -1.884 -11.005 -9.802 1.00 85.00 83 PRO A C 1
ATOM 644 O O . PRO A 1 83 ? -2.648 -11.656 -10.512 1.00 85.00 83 PRO A O 1
ATOM 647 N N . THR A 1 84 ? -1.974 -9.685 -9.676 1.00 84.00 84 THR A N 1
ATOM 648 C CA . THR A 1 84 ? -2.969 -8.894 -10.403 1.00 84.00 84 THR A CA 1
ATOM 649 C C . THR A 1 84 ? -2.474 -7.478 -10.650 1.00 84.00 84 THR A C 1
ATOM 651 O O . THR A 1 84 ? -1.657 -6.947 -9.893 1.00 84.00 84 THR A O 1
ATOM 654 N N . ASN A 1 85 ? -3.027 -6.849 -11.681 1.00 82.25 85 ASN A N 1
ATOM 655 C CA . ASN A 1 85 ? -2.884 -5.429 -11.950 1.00 82.25 85 ASN A CA 1
ATOM 656 C C . ASN A 1 85 ? -4.280 -4.796 -11.970 1.00 82.25 85 ASN A C 1
ATOM 658 O O . ASN A 1 85 ? -5.193 -5.324 -12.599 1.00 82.25 85 ASN A O 1
ATOM 662 N N . PHE A 1 86 ? -4.443 -3.687 -11.253 1.00 80.19 86 PHE A N 1
ATOM 663 C CA . PHE A 1 86 ? -5.674 -2.906 -11.251 1.00 80.19 86 PHE A CA 1
ATOM 664 C C . PHE A 1 86 ? -5.422 -1.601 -11.998 1.00 80.19 86 PHE A C 1
ATOM 666 O O . PHE A 1 86 ? -4.661 -0.733 -11.530 1.00 80.19 86 PHE A O 1
ATOM 673 N N . ASP A 1 87 ? -6.082 -1.458 -13.145 1.00 81.62 87 ASP A N 1
ATOM 674 C CA . ASP A 1 87 ? -6.064 -0.215 -13.900 1.00 81.62 87 ASP A CA 1
ATOM 675 C C . ASP A 1 87 ? -6.696 0.931 -13.085 1.00 81.62 87 ASP A C 1
ATOM 677 O O . ASP A 1 87 ? -7.259 0.742 -12.003 1.00 81.62 87 ASP A O 1
ATOM 681 N N . ARG A 1 88 ? -6.556 2.171 -13.560 1.00 73.12 88 ARG A N 1
ATOM 682 C CA . ARG A 1 88 ? -7.090 3.333 -12.828 1.00 73.12 88 ARG A CA 1
ATOM 683 C C . ARG A 1 88 ? -8.617 3.316 -12.724 1.00 73.12 88 ARG A C 1
ATOM 685 O O . ARG A 1 88 ? -9.144 3.832 -11.743 1.00 73.12 88 ARG A O 1
ATOM 692 N N . THR A 1 89 ? -9.302 2.734 -13.702 1.00 75.06 89 THR A N 1
ATOM 693 C CA . THR A 1 89 ? -10.766 2.679 -13.797 1.00 75.06 89 THR A CA 1
ATOM 694 C C . THR A 1 89 ? -11.390 1.586 -12.932 1.00 75.06 89 THR A C 1
ATOM 696 O O . THR A 1 89 ? -12.535 1.719 -12.512 1.00 75.06 89 THR A O 1
ATOM 699 N N . SER A 1 90 ? -10.628 0.550 -12.586 1.00 76.50 90 SER A N 1
ATOM 700 C CA . SER A 1 90 ? -11.041 -0.563 -11.735 1.00 76.50 90 SER A CA 1
ATOM 701 C C . SER A 1 90 ? -10.721 -0.323 -10.258 1.00 76.50 90 SER A C 1
ATOM 703 O O . SER A 1 90 ? -11.004 -1.167 -9.404 1.00 76.50 90 SER A O 1
ATOM 705 N N . ARG A 1 91 ? -10.070 0.799 -9.929 1.00 76.94 91 ARG A N 1
ATOM 706 C CA . ARG A 1 91 ? -9.794 1.175 -8.541 1.00 76.94 91 ARG A CA 1
ATOM 707 C C . ARG A 1 91 ? -11.066 1.690 -7.879 1.00 76.94 91 ARG A C 1
ATOM 709 O O . ARG A 1 91 ? -11.896 2.352 -8.488 1.00 76.94 91 ARG A O 1
ATOM 716 N N . CYS A 1 92 ? -11.182 1.386 -6.590 1.00 71.56 92 CYS A N 1
ATOM 717 C CA . CYS A 1 92 ? -12.278 1.802 -5.721 1.00 71.56 92 CYS A CA 1
ATOM 718 C C . CYS A 1 92 ? -12.691 3.282 -5.923 1.00 71.56 92 CYS A C 1
ATOM 720 O O . CYS A 1 92 ? -11.803 4.127 -6.079 1.00 71.56 92 CYS A O 1
ATOM 722 N N . PRO A 1 93 ? -13.989 3.630 -5.773 1.00 78.19 93 PRO A N 1
ATOM 723 C CA . PRO A 1 93 ? -14.457 5.015 -5.777 1.00 78.19 93 PRO A CA 1
ATOM 724 C C . PRO A 1 93 ? -13.604 5.954 -4.911 1.00 78.19 93 PRO A C 1
ATOM 726 O O . PRO A 1 93 ? -13.132 5.570 -3.830 1.00 78.19 93 PRO A O 1
ATOM 729 N N . ASN A 1 94 ? -13.453 7.201 -5.373 1.00 79.06 94 ASN A N 1
ATOM 730 C CA . ASN A 1 94 ? -12.687 8.266 -4.716 1.00 79.06 94 ASN A CA 1
ATOM 731 C C . ASN A 1 94 ? -11.183 7.960 -4.550 1.00 79.06 94 ASN A C 1
ATOM 733 O O . ASN A 1 94 ? -10.573 8.359 -3.555 1.00 79.06 94 ASN A O 1
ATOM 737 N N . GLU A 1 95 ? -10.572 7.259 -5.512 1.00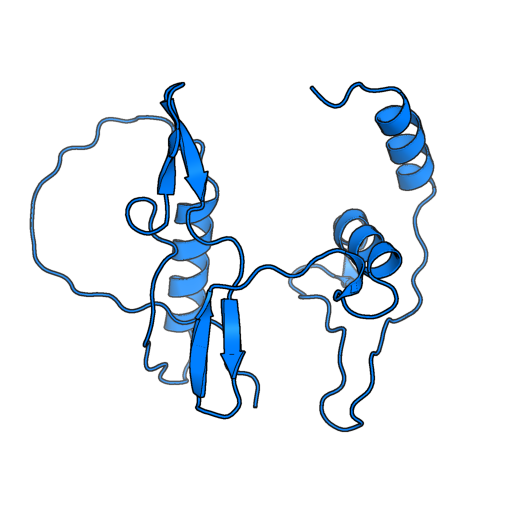 82.75 95 GLU A N 1
ATOM 738 C CA . GLU A 1 95 ? -9.142 6.905 -5.499 1.00 82.75 95 GLU A CA 1
ATOM 739 C C . GLU A 1 95 ? -8.236 8.126 -5.281 1.00 82.75 95 GLU A C 1
ATOM 741 O O . GLU A 1 95 ? -7.387 8.102 -4.387 1.00 82.75 95 GLU A O 1
ATOM 746 N N . ILE A 1 96 ? -8.506 9.232 -5.982 1.00 82.12 96 ILE A N 1
ATOM 747 C CA . ILE A 1 96 ? -7.747 10.484 -5.856 1.00 82.12 96 ILE A CA 1
ATOM 748 C C . ILE A 1 96 ? -7.813 11.019 -4.420 1.00 82.12 96 ILE A C 1
ATOM 750 O O . ILE A 1 96 ? -6.782 11.299 -3.811 1.00 82.12 96 ILE A O 1
ATOM 754 N N . VAL A 1 97 ? -9.013 11.093 -3.834 1.00 81.69 97 VAL A N 1
ATOM 755 C CA . VAL A 1 97 ? -9.206 11.563 -2.450 1.00 81.69 97 VAL A CA 1
ATOM 756 C C . VAL A 1 97 ? -8.447 10.671 -1.466 1.00 81.69 97 VAL A C 1
ATOM 758 O O . VAL A 1 97 ? -7.819 11.171 -0.532 1.00 81.69 97 VAL A O 1
ATOM 761 N N . LYS A 1 98 ? -8.450 9.348 -1.680 1.00 79.75 98 LYS A N 1
ATOM 762 C CA . LYS A 1 98 ? -7.701 8.399 -0.844 1.00 79.75 98 LYS A CA 1
ATOM 763 C C . LYS A 1 98 ? -6.191 8.595 -0.965 1.00 79.75 98 LYS A C 1
ATOM 765 O O . LYS A 1 98 ? -5.518 8.570 0.064 1.00 79.75 98 LYS A O 1
ATOM 770 N N . ARG A 1 99 ? -5.662 8.822 -2.172 1.00 81.94 99 ARG A N 1
ATOM 771 C CA . ARG A 1 99 ? -4.232 9.104 -2.384 1.00 81.94 99 ARG A CA 1
ATOM 772 C C . ARG A 1 99 ? -3.811 10.386 -1.681 1.00 81.94 99 ARG A C 1
ATOM 774 O O . ARG A 1 99 ? -2.877 10.343 -0.889 1.00 81.94 99 ARG A O 1
ATOM 781 N N . ILE A 1 100 ? -4.548 11.482 -1.884 1.00 80.75 100 ILE A N 1
ATOM 782 C CA . ILE A 1 100 ? -4.268 12.760 -1.211 1.00 80.75 100 ILE A CA 1
ATOM 783 C C . ILE A 1 100 ? -4.291 12.553 0.305 1.00 80.75 100 ILE A C 1
ATOM 785 O O . ILE A 1 100 ? -3.362 12.962 0.995 1.00 80.75 100 ILE A O 1
ATOM 789 N N . ARG A 1 101 ? -5.301 11.847 0.830 1.00 79.94 101 ARG A N 1
ATOM 790 C CA . ARG A 1 101 ? -5.411 11.542 2.263 1.00 79.94 101 ARG A CA 1
ATOM 791 C C . ARG A 1 101 ? -4.194 10.790 2.803 1.00 79.94 101 ARG A C 1
ATOM 793 O O . ARG A 1 101 ? -3.734 11.131 3.886 1.00 79.94 101 ARG A O 1
ATOM 800 N N . VAL A 1 102 ? -3.673 9.795 2.082 1.00 79.81 102 VAL A N 1
ATOM 801 C CA . VAL A 1 102 ? -2.436 9.093 2.471 1.00 79.81 102 VAL A CA 1
ATOM 802 C C . VAL A 1 102 ? -1.265 10.074 2.503 1.00 79.81 102 VAL A C 1
ATOM 804 O O . VAL A 1 102 ? -0.585 10.161 3.522 1.00 79.81 102 VAL A O 1
ATOM 807 N N . THR A 1 103 ? -1.075 10.862 1.444 1.00 79.88 103 THR A N 1
ATOM 808 C CA . THR A 1 103 ? 0.032 11.822 1.328 1.00 79.88 103 THR A CA 1
ATOM 809 C C . THR A 1 103 ? 0.034 12.853 2.452 1.00 79.88 103 THR A C 1
ATOM 811 O O . THR A 1 103 ? 1.076 13.107 3.053 1.00 79.88 103 THR A O 1
ATOM 814 N N . VAL A 1 104 ? -1.129 13.418 2.781 1.00 77.75 104 VAL A N 1
ATOM 815 C CA . VAL A 1 104 ? -1.223 14.488 3.783 1.00 77.75 104 VAL A CA 1
ATOM 816 C C . VAL A 1 104 ? -1.292 13.991 5.226 1.00 77.75 104 VAL A C 1
ATOM 818 O O . VAL A 1 104 ? -1.146 14.793 6.149 1.00 77.75 104 VAL A O 1
ATOM 821 N N . SER A 1 105 ? -1.533 12.689 5.433 1.00 74.50 105 SER A N 1
ATOM 822 C CA . SER A 1 105 ? -1.760 12.110 6.767 1.00 74.50 105 SER A CA 1
ATOM 823 C C . SER A 1 105 ? -0.565 12.260 7.706 1.00 74.50 105 SER A C 1
ATOM 825 O O . SER A 1 105 ? -0.751 12.318 8.917 1.00 74.50 105 SER A O 1
ATOM 827 N N . SER A 1 106 ? 0.643 12.398 7.156 1.00 70.12 106 SER A N 1
ATOM 828 C CA . SER A 1 106 ? 1.875 12.640 7.914 1.00 70.12 106 SER A CA 1
ATOM 829 C C . SER A 1 106 ? 1.870 13.960 8.694 1.00 70.12 106 SER A C 1
ATOM 831 O O . SER A 1 106 ? 2.582 14.081 9.686 1.00 70.12 106 SER A O 1
ATOM 833 N N . GLY A 1 107 ? 1.071 14.947 8.272 1.00 70.31 107 GLY A N 1
ATOM 834 C CA . GLY A 1 107 ? 0.967 16.248 8.937 1.00 70.31 107 GLY A CA 1
ATOM 835 C C . GLY A 1 107 ? -0.016 16.294 10.110 1.00 70.31 107 GLY A C 1
ATOM 836 O O . GLY A 1 107 ? -0.121 17.329 10.761 1.00 70.31 107 GLY A O 1
ATOM 837 N N . ASP A 1 108 ? -0.754 15.214 10.369 1.00 74.19 108 ASP A N 1
ATOM 838 C CA . ASP A 1 108 ? -1.799 15.153 11.389 1.00 74.19 108 ASP A CA 1
ATOM 839 C C . ASP A 1 108 ? -1.436 14.104 12.448 1.00 74.19 108 ASP A C 1
ATOM 841 O O . ASP A 1 108 ? -1.534 12.894 12.230 1.00 74.19 108 ASP A O 1
ATOM 845 N N . SER A 1 109 ? -1.041 14.580 13.632 1.00 77.69 109 SER A N 1
ATOM 846 C CA . SER A 1 109 ? -0.586 13.734 14.741 1.00 77.69 109 SER A CA 1
ATOM 847 C C . SER A 1 109 ? -1.645 12.742 15.227 1.00 77.69 109 SER A C 1
ATOM 849 O O . SER A 1 109 ? -1.298 11.714 15.811 1.00 77.69 109 SER A O 1
ATOM 851 N N . THR A 1 110 ? -2.933 12.977 14.939 1.00 75.19 110 THR A N 1
ATOM 852 C CA . THR A 1 110 ? -4.013 12.046 15.299 1.00 75.19 110 THR A CA 1
ATOM 853 C C . THR A 1 110 ? -3.938 10.716 14.537 1.00 75.19 110 THR A C 1
ATOM 855 O O . THR A 1 110 ? -4.573 9.739 14.964 1.00 75.19 110 THR A O 1
ATOM 858 N N . TRP A 1 111 ? -3.149 10.655 13.453 1.00 70.19 111 TRP A N 1
ATOM 859 C CA . TRP A 1 111 ? -2.881 9.465 12.636 1.00 70.19 111 TRP A CA 1
ATOM 860 C C . TRP A 1 111 ? -1.581 8.741 12.976 1.00 70.19 111 TRP A C 1
ATOM 862 O O . TRP A 1 111 ? -1.321 7.680 12.403 1.00 70.19 111 TRP A O 1
ATOM 872 N N . ASN A 1 112 ? -0.791 9.240 13.928 1.00 73.94 112 ASN A N 1
ATOM 873 C CA . ASN A 1 112 ? 0.437 8.565 14.330 1.00 73.94 112 ASN A CA 1
ATOM 874 C C . ASN A 1 112 ? 0.144 7.118 14.759 1.00 73.94 112 ASN A C 1
ATOM 876 O O . ASN A 1 112 ? -0.686 6.857 15.631 1.00 73.94 112 ASN A O 1
ATOM 880 N N . GLY A 1 113 ? 0.804 6.171 14.087 1.00 71.44 113 GLY A N 1
ATOM 881 C CA . GLY A 1 113 ? 0.638 4.735 14.323 1.00 71.44 113 GLY A CA 1
ATOM 882 C C . GLY A 1 113 ? -0.670 4.120 13.805 1.00 71.44 113 GLY A C 1
ATOM 883 O O . GLY A 1 113 ? -0.949 2.966 14.128 1.00 71.44 113 GLY A O 1
ATOM 884 N N . LYS A 1 114 ? -1.481 4.837 13.013 1.00 75.25 114 LYS A N 1
ATOM 885 C CA . LYS A 1 114 ? -2.772 4.342 12.502 1.00 75.25 114 LYS A CA 1
ATOM 886 C C . LYS A 1 114 ? -2.749 4.137 10.991 1.00 75.25 114 LYS A C 1
ATOM 888 O O . LYS A 1 114 ? -2.431 5.046 10.232 1.00 75.25 114 LYS A O 1
ATOM 893 N N . LEU A 1 115 ? -3.199 2.964 10.548 1.00 77.50 115 LEU A N 1
ATOM 894 C CA . LEU A 1 115 ? -3.522 2.732 9.141 1.00 77.50 115 LEU A CA 1
ATOM 895 C C . LEU A 1 115 ? -4.908 3.316 8.822 1.00 77.50 115 LEU A C 1
ATOM 897 O O . LEU A 1 115 ? -5.851 3.181 9.606 1.00 77.50 115 LEU A O 1
ATOM 901 N N . LEU A 1 116 ? -5.051 3.958 7.662 1.00 76.06 116 LEU A N 1
ATOM 902 C CA . LEU A 1 116 ? -6.312 4.564 7.233 1.00 76.06 116 LEU A CA 1
ATOM 903 C C . LEU A 1 116 ? -7.339 3.469 6.898 1.00 76.06 116 LEU A C 1
ATOM 905 O O . LEU A 1 116 ? -7.315 2.891 5.812 1.00 76.06 116 LEU A O 1
ATOM 909 N N . LYS A 1 117 ? -8.280 3.195 7.810 1.00 77.06 117 LYS A N 1
ATOM 910 C CA . LYS A 1 117 ? -9.449 2.358 7.498 1.00 77.06 117 LYS A CA 1
ATOM 911 C C . LYS A 1 117 ? -10.316 3.081 6.458 1.00 77.06 117 LYS A C 1
ATOM 913 O O . LYS A 1 117 ? -10.613 4.267 6.618 1.00 77.06 117 LYS A O 1
ATOM 918 N N . THR A 1 118 ? -10.681 2.381 5.383 1.00 79.31 118 THR A N 1
ATOM 919 C CA . THR A 1 118 ? -11.439 2.953 4.248 1.00 79.31 118 THR A CA 1
ATOM 920 C C . THR A 1 118 ? -12.696 2.172 3.873 1.00 79.31 118 THR A C 1
ATOM 922 O O . THR A 1 118 ? -13.447 2.615 3.006 1.00 79.31 118 THR A O 1
ATOM 925 N N . TYR A 1 119 ? -12.939 1.029 4.512 1.00 83.25 119 TYR A N 1
ATOM 926 C CA . TYR A 1 119 ? -14.060 0.152 4.206 1.00 83.25 119 TYR A CA 1
ATOM 927 C C . TYR A 1 119 ? -14.639 -0.431 5.495 1.00 83.25 119 TYR A C 1
ATOM 929 O O . TYR A 1 119 ? -13.899 -0.886 6.379 1.00 83.25 119 TYR A O 1
ATOM 937 N N . ASP A 1 120 ? -15.959 -0.364 5.616 1.00 84.62 120 ASP A N 1
ATOM 938 C CA . ASP A 1 120 ? -16.719 -0.960 6.699 1.00 84.62 120 ASP A CA 1
ATOM 939 C C . ASP A 1 120 ? -17.311 -2.286 6.239 1.00 84.62 120 ASP A C 1
ATOM 941 O O . ASP A 1 120 ? -18.319 -2.341 5.542 1.00 84.62 120 ASP A O 1
ATOM 945 N N . THR A 1 121 ? -16.676 -3.370 6.676 1.00 85.38 121 THR A N 1
ATOM 946 C CA . THR A 1 121 ? -17.089 -4.731 6.337 1.00 85.38 121 THR A CA 1
ATOM 947 C C . THR A 1 121 ? -18.443 -5.118 6.926 1.00 85.38 121 THR A C 1
ATOM 949 O O . THR A 1 121 ? -18.990 -6.127 6.507 1.00 85.38 121 THR A O 1
ATOM 952 N N . LYS A 1 122 ? -18.948 -4.4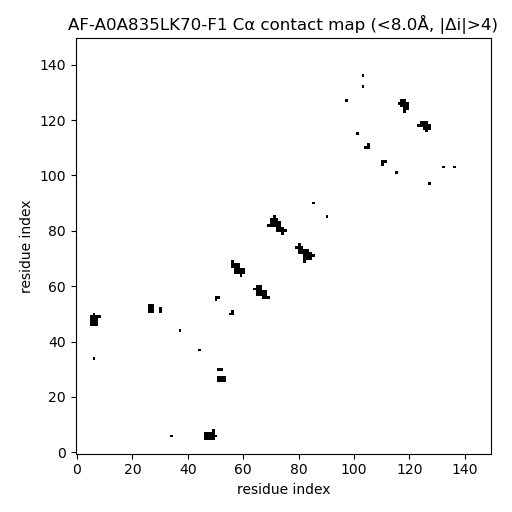09 7.950 1.00 89.69 122 LYS A N 1
ATOM 953 C CA . LYS A 1 122 ? -20.242 -4.744 8.569 1.00 89.69 122 LYS A CA 1
ATOM 954 C C . LYS A 1 122 ? -21.414 -4.254 7.727 1.00 89.69 122 LYS A C 1
ATOM 956 O O . LYS A 1 122 ? -22.408 -4.955 7.619 1.00 89.69 122 LYS A O 1
ATOM 961 N N . ASN A 1 123 ? -21.269 -3.061 7.157 1.00 90.12 123 ASN A N 1
ATOM 962 C CA . ASN A 1 123 ? -22.312 -2.387 6.388 1.00 90.12 123 ASN A CA 1
ATOM 963 C C . ASN A 1 123 ? -22.065 -2.438 4.873 1.00 90.12 123 ASN A C 1
ATOM 965 O O . ASN A 1 123 ? -22.838 -1.851 4.127 1.00 90.12 123 ASN A O 1
ATOM 969 N N . ASP A 1 124 ? -20.986 -3.099 4.439 1.00 86.31 124 ASP A N 1
ATOM 970 C CA . ASP A 1 124 ? -20.560 -3.211 3.038 1.00 86.31 124 ASP A CA 1
ATOM 971 C C . ASP A 1 124 ? -20.436 -1.850 2.329 1.00 86.31 124 ASP A C 1
ATOM 973 O O . ASP A 1 124 ? -20.959 -1.615 1.243 1.00 86.31 124 ASP A O 1
ATOM 977 N N . GLN A 1 125 ? -19.773 -0.894 2.987 1.00 87.25 125 GLN A N 1
ATOM 978 C CA . GLN A 1 125 ? -19.699 0.482 2.494 1.00 87.25 125 GLN A CA 1
ATOM 979 C C . GLN A 1 125 ? -18.307 1.088 2.641 1.00 87.25 125 GLN A C 1
ATOM 981 O O . GLN A 1 125 ? -17.586 0.873 3.622 1.00 87.25 125 GLN A O 1
ATOM 986 N N . PHE A 1 126 ? -17.932 1.919 1.667 1.00 82.62 126 PHE A N 1
ATOM 987 C CA . PHE A 1 126 ? -16.733 2.743 1.764 1.00 82.62 126 PHE A CA 1
ATOM 988 C C . PHE A 1 126 ? -16.964 3.903 2.728 1.00 82.62 126 PHE A C 1
ATOM 990 O O . PHE A 1 126 ? -17.834 4.741 2.517 1.00 82.62 126 PHE A O 1
ATOM 997 N N . GLN A 1 127 ? -16.125 3.988 3.758 1.00 82.75 127 GLN A N 1
ATOM 998 C CA . GLN A 1 127 ? -16.136 5.091 4.714 1.00 82.75 127 GLN A CA 1
ATOM 999 C C . GLN A 1 127 ? -14.851 5.895 4.559 1.00 82.75 127 GLN A C 1
ATOM 1001 O O . GLN A 1 127 ? -13.770 5.507 5.013 1.00 82.75 127 GLN A O 1
ATOM 1006 N N . ILE A 1 128 ? -14.970 7.035 3.885 1.00 77.12 128 ILE A N 1
ATOM 1007 C CA . ILE A 1 128 ? -13.88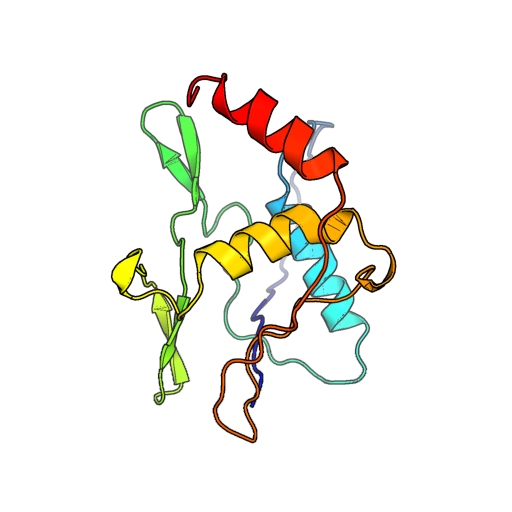3 7.993 3.710 1.00 77.12 128 ILE A CA 1
ATOM 1008 C C . ILE A 1 128 ? -14.235 9.204 4.565 1.00 77.12 128 ILE A C 1
ATOM 1010 O O . ILE A 1 128 ? -15.008 10.059 4.152 1.00 77.12 128 ILE A O 1
ATOM 1014 N N . ALA A 1 129 ? -13.704 9.244 5.787 1.00 72.19 129 ALA A N 1
ATOM 1015 C CA . ALA A 1 129 ? -13.948 10.359 6.694 1.00 72.19 129 ALA A CA 1
ATOM 1016 C C . ALA A 1 129 ? -13.456 11.679 6.077 1.00 72.19 129 ALA A C 1
ATOM 1018 O O . ALA A 1 129 ? -12.315 11.751 5.607 1.00 72.19 129 ALA A O 1
ATOM 1019 N N . ALA A 1 130 ? -14.306 12.709 6.116 1.00 65.00 130 ALA A N 1
ATOM 1020 C CA . ALA A 1 130 ? -13.937 14.067 5.738 1.00 65.00 130 ALA A CA 1
ATOM 1021 C C . ALA A 1 130 ? -12.820 14.578 6.660 1.00 65.00 130 ALA A C 1
ATOM 1023 O O . ALA A 1 130 ? -12.867 14.386 7.878 1.00 65.00 130 ALA A O 1
ATOM 1024 N N . ARG A 1 131 ? -11.794 15.203 6.082 1.00 66.69 131 ARG A N 1
ATOM 1025 C CA . ARG A 1 131 ? -10.659 15.776 6.816 1.00 66.69 131 ARG A CA 1
ATOM 1026 C C . ARG A 1 131 ? -10.239 17.088 6.172 1.00 66.69 131 ARG A C 1
ATOM 1028 O O . ARG A 1 131 ? -10.370 17.267 4.962 1.00 66.69 131 ARG A O 1
ATOM 1035 N N . SER A 1 132 ? -9.728 17.982 7.006 1.00 65.19 132 SER A N 1
ATOM 1036 C CA . SER A 1 132 ? -9.110 19.232 6.589 1.00 65.19 132 SER A CA 1
ATOM 1037 C C . SER A 1 132 ? -7.636 19.014 6.248 1.00 65.19 132 SER A C 1
ATOM 1039 O O . SER A 1 132 ? -6.940 18.195 6.848 1.00 65.19 132 SER A O 1
ATOM 1041 N N . TRP A 1 133 ? -7.164 19.766 5.262 1.00 72.56 133 TRP A N 1
ATOM 1042 C CA . TRP A 1 133 ? -5.770 19.814 4.830 1.00 72.56 133 TRP A CA 1
ATOM 1043 C C . TRP A 1 133 ? -5.191 21.155 5.272 1.00 72.56 133 TRP A C 1
ATOM 1045 O O . TRP A 1 133 ? -5.876 22.178 5.211 1.00 72.56 133 TRP A O 1
ATOM 1055 N N . THR A 1 134 ? -3.930 21.175 5.694 1.00 74.44 134 THR A N 1
ATOM 1056 C CA . THR A 1 134 ? -3.256 22.428 6.051 1.00 74.44 134 THR A CA 1
ATOM 1057 C C . THR A 1 134 ? -2.871 23.212 4.793 1.00 74.44 134 THR A C 1
ATOM 1059 O O . THR A 1 134 ? -2.559 22.630 3.751 1.00 74.44 134 THR A O 1
ATOM 1062 N N . SER A 1 135 ? -2.831 24.547 4.878 1.00 80.38 135 SER A N 1
ATOM 1063 C CA . SER A 1 135 ? -2.410 25.409 3.758 1.00 80.38 135 SER A CA 1
ATOM 1064 C C . SER A 1 135 ? -0.994 25.100 3.253 1.00 80.38 135 SER A C 1
ATOM 1066 O O . SER A 1 135 ? -0.702 25.330 2.083 1.00 80.38 135 SER A O 1
ATOM 1068 N N . ARG A 1 136 ? -0.137 24.500 4.092 1.00 83.38 136 ARG A N 1
ATOM 1069 C CA . ARG A 1 136 ? 1.202 24.022 3.714 1.00 83.38 136 ARG A CA 1
ATOM 1070 C C . ARG A 1 136 ? 1.164 23.045 2.536 1.00 83.38 136 ARG A C 1
ATOM 1072 O O . ARG A 1 136 ? 2.018 23.122 1.660 1.00 83.38 136 ARG A O 1
ATOM 1079 N N . TRP A 1 137 ? 0.173 22.155 2.488 1.00 83.50 137 TRP A N 1
ATOM 1080 C CA . TRP A 1 137 ? 0.054 21.198 1.388 1.00 83.50 137 TRP A CA 1
ATOM 1081 C C . TRP A 1 137 ? -0.309 21.863 0.064 1.00 83.50 137 TRP A C 1
ATOM 1083 O O . TRP A 1 137 ? 0.150 21.397 -0.972 1.00 83.50 137 TRP A O 1
ATOM 1093 N N . LYS A 1 138 ? -1.047 22.983 0.083 1.00 83.94 138 LYS A N 1
ATOM 1094 C CA . LYS A 1 138 ? -1.302 23.766 -1.137 1.00 83.94 138 LYS A CA 1
ATOM 1095 C C . LYS A 1 138 ? 0.009 24.270 -1.733 1.00 83.94 138 LYS A C 1
ATOM 1097 O O . LYS A 1 138 ? 0.241 24.071 -2.916 1.00 83.94 138 LYS A O 1
ATOM 1102 N N . TYR A 1 139 ? 0.874 24.856 -0.903 1.00 87.06 139 TYR A N 1
ATOM 1103 C CA . TYR A 1 139 ? 2.189 25.331 -1.339 1.00 87.06 139 TYR A CA 1
ATOM 1104 C C . TYR A 1 139 ? 3.038 24.199 -1.932 1.00 87.06 139 TYR A C 1
ATOM 1106 O O . TYR A 1 139 ? 3.520 24.329 -3.051 1.00 87.06 139 TYR A O 1
ATOM 1114 N N . ILE A 1 140 ? 3.143 23.061 -1.232 1.00 85.94 140 ILE A N 1
ATOM 1115 C CA . ILE A 1 140 ? 3.909 21.898 -1.712 1.00 85.94 140 ILE A CA 1
ATOM 1116 C C . ILE A 1 140 ? 3.385 21.413 -3.069 1.00 85.94 140 ILE A C 1
ATOM 1118 O O . ILE A 1 140 ? 4.177 21.175 -3.973 1.00 85.94 140 ILE A O 1
ATOM 1122 N N . VAL A 1 141 ? 2.063 21.289 -3.231 1.00 86.56 141 VAL A N 1
ATOM 1123 C CA . VAL A 1 141 ? 1.461 20.857 -4.502 1.00 86.56 141 VAL A CA 1
ATOM 1124 C C . VAL A 1 141 ? 1.783 21.838 -5.628 1.00 86.56 141 VAL A C 1
ATOM 1126 O O . VAL A 1 141 ? 2.200 21.394 -6.693 1.00 86.56 141 VAL A O 1
ATOM 1129 N N . PHE A 1 142 ? 1.650 23.148 -5.397 1.00 88.50 142 PHE A N 1
ATOM 1130 C CA . PHE A 1 142 ? 1.994 24.156 -6.404 1.00 88.50 142 PHE A CA 1
ATOM 1131 C C . PHE A 1 142 ? 3.466 24.093 -6.811 1.00 88.50 142 PHE A C 1
ATOM 1133 O O . PHE A 1 142 ? 3.761 24.195 -7.996 1.00 88.50 142 PHE A O 1
ATOM 1140 N N . SER A 1 143 ? 4.382 23.891 -5.860 1.00 90.88 143 SER A N 1
ATOM 1141 C CA . SER A 1 143 ? 5.805 23.730 -6.169 1.00 90.88 143 SER A CA 1
ATOM 1142 C C . SER A 1 143 ? 6.082 22.455 -6.968 1.00 90.88 143 SER A C 1
ATOM 1144 O O . SER A 1 143 ? 6.815 22.508 -7.949 1.00 90.88 143 SE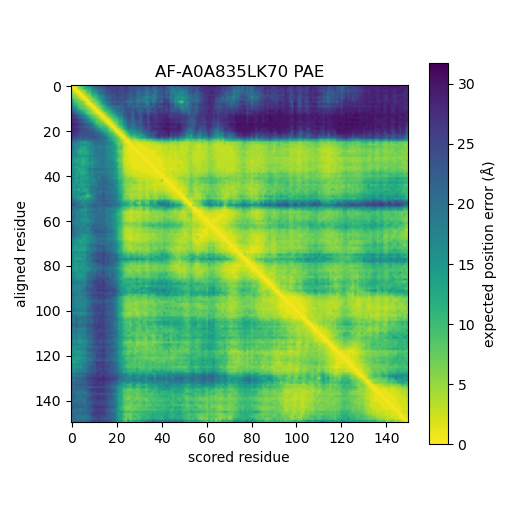R A O 1
ATOM 1146 N N . LEU A 1 144 ? 5.475 21.323 -6.591 1.00 88.94 144 LEU A N 1
ATOM 1147 C CA . LEU A 1 144 ? 5.660 20.043 -7.286 1.00 88.94 144 LEU A CA 1
ATOM 1148 C C . LEU A 1 144 ? 5.097 20.058 -8.713 1.00 88.94 144 LEU A C 1
ATOM 1150 O O . LEU A 1 144 ? 5.661 19.410 -9.583 1.00 88.94 144 LEU A O 1
ATOM 1154 N N . GLN A 1 145 ? 4.023 20.811 -8.971 1.00 90.94 145 GLN A N 1
ATOM 1155 C CA . GLN A 1 145 ? 3.454 20.968 -10.318 1.00 90.94 145 GLN A CA 1
ATOM 1156 C C . GLN A 1 145 ? 4.395 21.661 -11.314 1.00 90.94 145 GLN A C 1
ATOM 1158 O O . GLN A 1 145 ? 4.148 21.584 -12.512 1.00 90.94 145 GLN A O 1
ATOM 1163 N N . GLN A 1 146 ? 5.433 22.352 -10.834 1.00 92.69 146 GLN A N 1
ATOM 1164 C CA . GLN A 1 146 ? 6.424 23.017 -11.687 1.00 92.69 146 GLN A CA 1
ATOM 1165 C C . GLN A 1 146 ? 7.631 22.126 -12.014 1.00 92.69 146 GLN A C 1
ATOM 1167 O O . GLN A 1 146 ? 8.523 22.559 -12.739 1.00 92.69 146 GLN A O 1
ATOM 1172 N N . LEU A 1 147 ? 7.698 20.915 -11.454 1.00 92.31 147 LEU A N 1
ATOM 1173 C CA . LEU A 1 147 ? 8.801 19.983 -11.680 1.00 92.31 147 LEU A CA 1
ATOM 1174 C C . LEU A 1 147 ? 8.501 19.057 -12.863 1.00 92.31 147 LEU A C 1
ATOM 1176 O O . LEU A 1 147 ? 7.342 18.759 -13.152 1.00 92.31 147 LEU A O 1
ATOM 1180 N N . SER A 1 148 ? 9.557 18.597 -13.534 1.00 92.62 148 SER A N 1
ATOM 1181 C CA . SER A 1 148 ? 9.474 17.516 -14.517 1.00 92.62 148 SER A CA 1
ATOM 1182 C C . SER A 1 148 ? 9.297 16.157 -13.833 1.00 92.62 148 SER A C 1
ATOM 1184 O O . SER A 1 148 ? 9.574 16.001 -12.646 1.00 92.62 148 SER A O 1
ATOM 1186 N N . ASP A 1 149 ? 8.870 15.156 -14.603 1.00 88.50 149 ASP A N 1
ATOM 1187 C CA . ASP A 1 149 ? 8.656 13.781 -14.123 1.00 88.50 149 ASP A CA 1
ATOM 1188 C C . ASP A 1 149 ? 9.961 12.997 -13.840 1.00 88.50 149 ASP A C 1
ATOM 1190 O O . ASP A 1 149 ? 9.905 11.835 -13.436 1.00 88.50 149 ASP A O 1
ATOM 1194 N N . SER A 1 150 ? 11.121 13.617 -14.080 1.00 75.38 150 SER A N 1
ATOM 1195 C CA . SER A 1 150 ? 12.478 13.059 -13.947 1.00 75.38 150 SER A CA 1
ATOM 1196 C C . SER A 1 150 ? 13.049 13.226 -12.542 1.00 75.38 150 SER A C 1
ATOM 1198 O O . SER A 1 150 ? 13.583 12.240 -11.997 1.00 75.38 150 SER A O 1
#

pLDDT: mean 73.29, std 18.44, range [23.61, 93.19]

Mean predicted aligned error: 11.61 Å

InterPro domains:
  IPR026750 Protein N-terminal asparagine amidohydrolase [PF14736] (23-149)
  IPR026750 Protein N-terminal asparagine amidohydrolase [PTHR12498] (20-150)

Solvent-accessible surface area (backbone atoms only — not comparable to full-atom values): 10269 Å² total; per-residue (Å²): 137,91,86,80,87,52,64,52,87,85,90,83,85,86,88,80,90,76,76,96,66,86,77,92,58,68,54,60,63,49,51,53,52,50,52,51,58,54,68,76,43,92,65,86,81,84,47,83,46,59,65,63,55,77,75,76,29,46,41,68,51,99,87,68,51,77,43,67,69,69,88,35,74,46,74,48,97,85,73,47,76,43,80,49,83,79,55,85,85,74,48,65,88,63,53,67,62,52,51,52,50,61,71,55,41,82,81,40,76,91,42,69,97,55,80,86,76,49,65,38,83,89,77,73,40,78,45,79,79,87,79,88,79,62,73,66,55,56,54,52,50,59,57,56,71,73,54,78,99,123

Radius of gyration: 19.5 Å; Cα contacts (8 Å, |Δi|>4): 84; chains: 1; bounding box: 53×49×41 Å

Foldseek 3Di:
DDDDDADDDDDDDDDDDDDDDPPPDPLVVVNVVVVVVQVPDPDDDDHDDDQSPQPRQWDADPVGDTDGNADDWDQDPVRDIDGDDADPVNDDPPPVVVVVCVVQVVVPPVCVVHDDDQADPVVGDGDDDDDDGDVVVVVVVVVVVPDDPD